Protein AF-A0A3N4K793-F1 (afdb_monomer_lite)

Sequence (159 aa):
MKNPNINPVAIYSNAELQQKEILSENKGKSGVYCWTNLENGNSYVGSSVNLKNRFNHYGPLLSHLFPKEINGKEGIINQSLLKNGYSNFKLENLEYCDPDKAIAREQYYLDFLKPDYNVLHTAGSRLGSVVLAETRKQISSAMTGRKLTEATKAKMVSS

Secondary structure (DSSP, 8-state):
--------SEEES-TTTSHHHHHHHTTT--EEEEEEETTT--EEEEEES-HHHHHHTTSSSS-SS------S-S-HHHHHHHHH-GGGEEEEEEEE--GGGHHHHHHHHHHHH--TT-S-SSTT-SS-----HHHHHHHHHHHTTPPPPHHHHHHHHT-

Foldseek 3Di:
DDDDDQDFPDKALFCVVCLVVQQVVQAQFWAKKKKAQQVPRFIDIATANRRNVVSVVLQPSPDPPDRDDPPVPDQQVSVCCVVVDRRRIMMTGRDTDHRVCGQVVSLVCCVRVVGDSPPDSHGPPPDDPPCPPVNVVVVVVVPPPDDDDPVVVVVVVVD

Radius of gyration: 19.5 Å; chains: 1; bounding box: 60×31×44 Å

pLDDT: mean 80.8, std 17.52, range [35.09, 97.75]

Structure (mmCIF, N/CA/C/O backbone):
data_AF-A0A3N4K793-F1
#
_entry.id   AF-A0A3N4K793-F1
#
loop_
_atom_site.group_PDB
_atom_site.id
_atom_site.type_symbol
_atom_site.label_atom_id
_atom_site.label_alt_id
_atom_site.label_comp_id
_atom_site.label_asym_id
_atom_site.label_entity_id
_atom_site.label_seq_id
_atom_site.pdbx_PDB_ins_code
_atom_site.Cartn_x
_atom_site.Cartn_y
_atom_site.Cartn_z
_atom_site.occupancy
_atom_site.B_iso_or_equiv
_atom_site.auth_seq_id
_atom_site.auth_comp_id
_atom_site.auth_asym_id
_atom_site.auth_atom_id
_atom_site.pdbx_PDB_model_num
ATOM 1 N N . MET A 1 1 ? -16.323 12.700 -11.760 1.00 35.44 1 MET A N 1
ATOM 2 C CA . MET A 1 1 ? -16.514 11.609 -10.780 1.00 35.44 1 MET A CA 1
ATOM 3 C C . MET A 1 1 ? -16.239 10.294 -11.492 1.00 35.44 1 MET A C 1
ATOM 5 O O . MET A 1 1 ? -17.027 9.911 -12.344 1.00 35.44 1 MET A O 1
ATOM 9 N N . LYS A 1 2 ? -15.090 9.658 -11.253 1.00 35.09 2 LYS A N 1
ATOM 10 C CA . LYS A 1 2 ? -14.816 8.305 -11.754 1.00 35.09 2 LYS A CA 1
ATOM 11 C C . LYS A 1 2 ? -14.805 7.385 -10.546 1.00 35.09 2 LYS A C 1
ATOM 13 O O . LYS A 1 2 ? -13.853 7.423 -9.785 1.00 35.09 2 LYS A O 1
ATOM 18 N N . ASN A 1 3 ? -15.862 6.611 -10.357 1.00 49.53 3 ASN A N 1
ATOM 19 C CA . ASN A 1 3 ? -15.748 5.392 -9.569 1.00 49.53 3 ASN A CA 1
ATOM 20 C C . ASN A 1 3 ? -16.659 4.328 -10.193 1.00 49.53 3 ASN A C 1
ATOM 22 O O . ASN A 1 3 ? -17.792 4.142 -9.754 1.00 49.53 3 ASN A O 1
ATOM 26 N N . PRO A 1 4 ? -16.234 3.696 -11.301 1.00 55.03 4 PRO A N 1
ATOM 27 C CA . PRO A 1 4 ? -16.877 2.469 -11.741 1.00 55.03 4 PRO A CA 1
ATOM 28 C C . PRO A 1 4 ? -16.668 1.414 -10.645 1.00 55.03 4 PRO A C 1
ATOM 30 O O . PRO A 1 4 ? -15.544 1.263 -10.178 1.00 55.03 4 PRO A O 1
ATOM 33 N N . ASN A 1 5 ? -17.759 0.767 -10.212 1.00 66.56 5 ASN A N 1
ATOM 34 C CA . ASN A 1 5 ? -17.863 -0.176 -9.084 1.00 66.56 5 ASN A CA 1
ATOM 35 C C . ASN A 1 5 ? -16.636 -1.094 -8.924 1.00 66.56 5 ASN A C 1
ATOM 37 O O . ASN A 1 5 ? -16.609 -2.214 -9.432 1.00 66.56 5 ASN A O 1
ATOM 41 N N . ILE A 1 6 ? -15.635 -0.641 -8.176 1.00 80.25 6 ILE A N 1
ATOM 42 C CA . ILE A 1 6 ? -14.677 -1.529 -7.537 1.00 80.25 6 ILE A CA 1
ATOM 43 C C . ILE A 1 6 ? -15.192 -1.719 -6.126 1.00 80.25 6 ILE A C 1
ATOM 45 O O . ILE A 1 6 ? -15.356 -0.744 -5.397 1.00 80.25 6 ILE A O 1
ATOM 49 N N . ASN A 1 7 ? -15.440 -2.972 -5.765 1.00 89.06 7 ASN A N 1
ATOM 50 C CA . ASN A 1 7 ? -15.764 -3.366 -4.404 1.00 89.06 7 ASN A CA 1
ATOM 51 C C . ASN A 1 7 ? -14.496 -3.960 -3.789 1.00 89.06 7 ASN A C 1
ATOM 53 O O . ASN A 1 7 ? -14.159 -5.099 -4.122 1.00 89.06 7 ASN A O 1
ATOM 57 N N . PRO A 1 8 ? -13.764 -3.209 -2.946 1.00 94.56 8 PRO A N 1
ATOM 58 C CA . PRO A 1 8 ? -12.609 -3.748 -2.249 1.00 94.56 8 PRO A CA 1
ATOM 59 C C . PRO A 1 8 ? -13.008 -4.951 -1.392 1.00 94.56 8 PRO A C 1
ATOM 61 O O . PRO A 1 8 ? -14.069 -4.961 -0.768 1.00 94.56 8 PRO A O 1
ATOM 64 N N . VAL A 1 9 ? -12.129 -5.947 -1.318 1.00 96.81 9 VAL A N 1
ATOM 65 C CA . VAL A 1 9 ? -12.302 -7.122 -0.450 1.00 96.81 9 VAL A CA 1
ATOM 66 C C . VAL A 1 9 ? -12.043 -6.804 1.025 1.00 96.81 9 VAL A C 1
ATOM 68 O O . VAL A 1 9 ? -12.455 -7.568 1.894 1.00 96.81 9 VAL A O 1
ATOM 71 N N . ALA A 1 10 ? -11.349 -5.702 1.315 1.00 96.62 10 ALA A N 1
ATOM 72 C CA . ALA A 1 10 ? -11.210 -5.141 2.657 1.00 96.62 10 ALA A CA 1
ATOM 73 C C . ALA A 1 10 ? -10.982 -3.626 2.577 1.00 96.62 10 ALA A C 1
ATOM 75 O O . ALA A 1 10 ? -10.341 -3.145 1.638 1.00 96.62 10 ALA A O 1
ATOM 76 N N . ILE A 1 11 ? -11.483 -2.889 3.569 1.00 96.88 11 ILE A N 1
ATOM 77 C CA . ILE A 1 11 ? -11.353 -1.431 3.666 1.00 96.88 11 ILE A CA 1
ATOM 78 C C . ILE A 1 11 ? -10.906 -1.075 5.082 1.00 96.88 11 ILE A C 1
ATOM 80 O O . ILE A 1 11 ? -11.588 -1.393 6.052 1.00 96.88 11 ILE A O 1
ATOM 84 N N . TYR A 1 12 ? -9.797 -0.353 5.175 1.00 95.56 12 TYR A N 1
ATOM 85 C CA . TYR A 1 12 ? -9.273 0.230 6.403 1.00 95.56 12 TYR A CA 1
ATOM 86 C C . TYR A 1 12 ? -9.356 1.750 6.258 1.00 95.56 12 TYR A C 1
ATOM 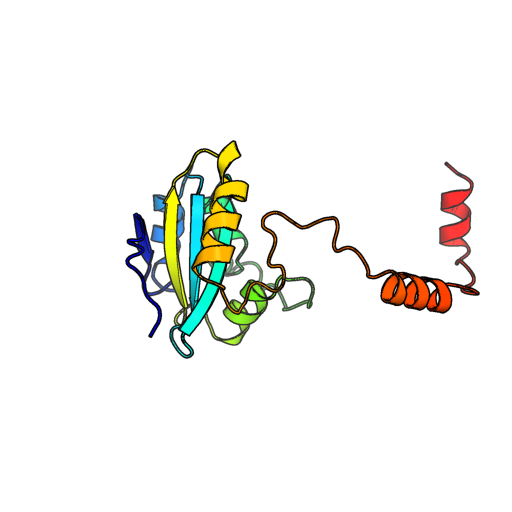88 O O . TYR A 1 12 ? -8.544 2.364 5.563 1.00 95.56 12 TYR A O 1
ATOM 96 N N . SER A 1 13 ? -10.394 2.350 6.841 1.00 94.75 13 SER A N 1
ATOM 97 C CA . SER A 1 13 ? -10.729 3.769 6.677 1.00 94.75 13 SER A CA 1
ATOM 98 C C . SER A 1 13 ? -9.731 4.709 7.349 1.00 94.75 13 SER A C 1
ATOM 100 O O . SER A 1 13 ? -9.609 5.853 6.921 1.00 94.75 13 SER A O 1
ATOM 102 N N . ASN A 1 14 ? -9.007 4.231 8.363 1.00 91.44 14 ASN A N 1
ATOM 103 C CA . ASN A 1 14 ? -7.936 4.973 9.013 1.00 91.44 14 ASN A CA 1
ATOM 104 C C . ASN A 1 14 ? -6.732 4.055 9.246 1.00 91.44 14 ASN A C 1
ATOM 106 O O . ASN A 1 14 ? -6.712 3.232 10.167 1.00 91.44 14 ASN A O 1
ATOM 110 N N . ALA A 1 15 ? -5.705 4.213 8.413 1.00 87.69 15 ALA A N 1
ATOM 111 C CA . ALA A 1 15 ? -4.541 3.341 8.454 1.00 87.69 15 ALA A CA 1
ATOM 112 C C . ALA A 1 15 ? -3.670 3.507 9.706 1.00 87.69 15 ALA A C 1
ATOM 114 O O . ALA A 1 15 ? -2.921 2.590 10.036 1.00 87.69 15 ALA A O 1
ATOM 115 N N . GLU A 1 16 ? -3.765 4.637 10.414 1.00 87.56 16 GLU A N 1
ATOM 116 C CA . GLU A 1 16 ? -3.052 4.855 11.675 1.00 87.56 16 GLU A CA 1
ATOM 117 C C . GLU A 1 16 ? -3.694 4.092 12.839 1.00 87.56 16 GLU A C 1
ATOM 119 O O . GLU A 1 16 ? -2.985 3.489 13.643 1.00 87.56 16 GLU A O 1
ATOM 124 N N . LEU A 1 17 ? -5.024 4.077 12.927 1.00 90.06 17 LEU A N 1
ATOM 125 C CA . LEU A 1 17 ? -5.739 3.397 14.013 1.00 90.06 17 LEU A CA 1
ATOM 126 C C . LEU A 1 17 ? -5.848 1.886 13.776 1.00 90.06 17 LEU A C 1
ATOM 128 O O . LEU A 1 17 ? -5.788 1.098 14.720 1.00 90.06 17 LEU A O 1
ATOM 132 N N . GLN A 1 18 ? -5.963 1.470 12.514 1.00 92.06 18 GLN A N 1
ATOM 133 C CA . GLN A 1 18 ? -6.210 0.075 12.134 1.00 92.06 18 GLN A CA 1
ATOM 134 C C . GLN A 1 18 ? -4.928 -0.714 11.841 1.00 92.06 18 GLN A C 1
ATOM 136 O O . GLN A 1 18 ? -4.974 -1.790 11.252 1.00 92.06 18 GLN A O 1
ATOM 141 N N . GLN A 1 19 ? -3.762 -0.229 12.276 1.00 87.69 19 GLN A N 1
ATOM 142 C CA . GLN A 1 19 ? -2.472 -0.848 11.954 1.00 87.69 19 GLN A CA 1
ATOM 143 C C . GLN A 1 19 ? -2.405 -2.342 12.293 1.00 87.69 19 GLN A C 1
ATOM 145 O O . GLN A 1 19 ? -1.970 -3.166 11.488 1.00 87.69 19 GLN A O 1
ATOM 150 N N . LYS A 1 20 ? -2.865 -2.708 13.493 1.00 89.75 20 LYS A N 1
ATOM 151 C CA . LYS A 1 20 ? -2.845 -4.101 13.958 1.00 89.75 20 LYS A CA 1
ATOM 152 C C . LYS A 1 20 ? -3.779 -4.990 13.137 1.00 89.75 20 LYS A C 1
ATOM 154 O O . LYS A 1 20 ? -3.393 -6.111 12.821 1.00 89.75 20 LYS A O 1
ATOM 159 N N . GLU A 1 21 ? -4.956 -4.476 12.791 1.00 93.62 21 GLU A N 1
ATOM 160 C CA . GLU A 1 21 ? -5.979 -5.149 11.983 1.00 93.62 21 GLU A CA 1
ATOM 161 C C . GLU A 1 21 ? -5.477 -5.379 10.552 1.00 93.62 21 GLU A C 1
ATOM 163 O O . GLU A 1 21 ? -5.455 -6.512 10.075 1.00 93.62 21 GLU A O 1
ATOM 168 N N . ILE A 1 22 ? -4.917 -4.338 9.924 1.00 94.19 22 ILE A N 1
ATOM 169 C CA . ILE A 1 22 ? -4.267 -4.421 8.610 1.00 94.19 22 ILE A CA 1
ATOM 170 C C . ILE A 1 22 ? -3.250 -5.566 8.595 1.00 94.19 22 ILE A C 1
ATOM 172 O O . ILE A 1 22 ? -3.218 -6.366 7.663 1.00 94.19 22 ILE A O 1
ATOM 176 N N . LEU A 1 23 ? -2.411 -5.690 9.624 1.00 92.12 23 LEU A N 1
ATOM 177 C CA . LEU A 1 23 ? -1.363 -6.712 9.653 1.00 92.12 23 LEU A CA 1
ATOM 178 C C . LEU A 1 23 ? -1.865 -8.113 10.009 1.00 92.12 23 LEU A C 1
ATOM 180 O O . LEU A 1 23 ? -1.316 -9.094 9.491 1.00 92.12 23 LEU A O 1
ATOM 184 N N . SER A 1 24 ? -2.840 -8.237 10.910 1.00 94.00 24 SER A N 1
ATOM 185 C CA . SER A 1 24 ? -3.391 -9.535 11.308 1.00 94.00 24 SER A CA 1
ATOM 186 C C . SER A 1 24 ? -4.208 -10.147 10.176 1.00 94.00 24 SER A C 1
ATOM 188 O O . SER A 1 24 ? -3.986 -11.307 9.826 1.00 94.00 24 SER A O 1
ATOM 190 N N . GLU A 1 25 ? -5.074 -9.361 9.544 1.00 96.06 25 GLU A N 1
ATOM 191 C CA . GLU A 1 25 ? -5.983 -9.831 8.502 1.00 96.06 25 GLU A CA 1
ATOM 192 C C . GLU A 1 25 ? -5.282 -10.129 7.181 1.00 96.06 25 GLU A C 1
ATOM 194 O O . GLU A 1 25 ? -5.755 -10.965 6.414 1.00 96.06 25 GLU A O 1
ATOM 199 N N . ASN A 1 26 ? -4.142 -9.490 6.911 1.00 96.31 26 ASN A N 1
ATOM 200 C CA . ASN A 1 26 ? -3.362 -9.701 5.688 1.00 96.31 26 ASN A CA 1
ATOM 201 C C . ASN A 1 26 ? -2.231 -10.723 5.845 1.00 96.31 26 ASN A C 1
ATOM 203 O O . ASN A 1 26 ? -1.403 -10.899 4.942 1.00 96.31 26 ASN A O 1
ATOM 207 N N . LYS A 1 27 ? -2.169 -11.420 6.987 1.00 95.44 27 LYS A N 1
ATOM 208 C CA . LYS A 1 27 ? -1.176 -12.469 7.228 1.00 95.44 27 LYS A CA 1
ATOM 209 C C . LYS A 1 27 ? -1.378 -13.625 6.243 1.00 95.44 27 LYS A C 1
ATOM 211 O O . LYS A 1 27 ? -2.423 -14.261 6.232 1.00 95.44 27 LYS A O 1
ATOM 216 N N . GLY A 1 28 ? -0.343 -13.913 5.452 1.00 95.06 28 GLY A N 1
ATOM 217 C CA . GLY A 1 28 ? -0.349 -15.018 4.485 1.00 95.06 28 GLY A CA 1
ATOM 218 C C . GLY A 1 28 ? -1.151 -14.752 3.208 1.00 95.06 28 GLY A C 1
ATOM 219 O O . GLY A 1 28 ? -1.325 -15.673 2.421 1.00 95.06 28 GLY A O 1
ATOM 220 N N . LYS A 1 29 ? -1.625 -13.518 2.993 1.00 97.50 29 LYS A N 1
ATOM 221 C CA . LYS A 1 29 ? -2.384 -13.143 1.797 1.00 97.50 29 LYS A CA 1
ATOM 222 C C . LYS A 1 29 ? -1.496 -12.456 0.761 1.00 97.50 29 LYS A C 1
ATOM 224 O O . LYS A 1 29 ? -0.635 -11.645 1.113 1.00 97.50 29 LYS A O 1
ATOM 229 N N . SER A 1 30 ? -1.756 -12.746 -0.505 1.00 97.69 30 SER A N 1
ATOM 230 C CA . SER A 1 30 ? -1.250 -12.035 -1.681 1.00 97.69 30 SER A CA 1
ATOM 231 C C . SER A 1 30 ? -2.391 -11.293 -2.370 1.00 97.69 30 SER A C 1
ATOM 233 O O . SER A 1 30 ? -3.553 -11.687 -2.256 1.00 97.69 30 SER A O 1
ATOM 235 N N . GLY A 1 31 ? -2.086 -10.198 -3.060 1.00 97.44 31 GLY A N 1
ATOM 236 C CA . GLY A 1 31 ? -3.125 -9.391 -3.689 1.00 97.44 31 GLY A CA 1
ATOM 237 C C . GLY A 1 31 ? -2.678 -8.015 -4.152 1.00 97.44 31 GLY A C 1
ATOM 238 O O . GLY A 1 31 ? -1.492 -7.670 -4.102 1.00 97.44 31 GLY A O 1
ATOM 239 N N . VAL A 1 32 ? -3.668 -7.231 -4.572 1.00 97.75 32 VAL A N 1
ATOM 240 C CA . VAL A 1 32 ? -3.544 -5.834 -4.997 1.00 97.75 32 VAL A CA 1
ATOM 241 C C . VAL A 1 32 ? -4.251 -4.942 -3.987 1.00 97.75 32 VAL A C 1
ATOM 243 O O . VAL A 1 32 ? -5.345 -5.257 -3.517 1.00 97.75 32 VAL A O 1
ATOM 246 N N . TYR A 1 33 ? -3.633 -3.815 -3.664 1.00 97.25 33 TYR A N 1
ATOM 247 C CA . TYR A 1 33 ? -4.147 -2.843 -2.712 1.00 97.25 33 TYR A CA 1
ATOM 248 C C . TYR A 1 33 ? -4.036 -1.420 -3.263 1.00 97.25 33 TYR A C 1
ATOM 250 O O . TYR A 1 33 ? -3.232 -1.138 -4.155 1.00 97.25 33 TYR A O 1
ATOM 258 N N . CYS A 1 34 ? -4.834 -0.524 -2.695 1.00 96.31 34 CYS A N 1
ATOM 259 C CA . CYS A 1 34 ? -4.873 0.891 -3.004 1.00 96.31 34 CYS A CA 1
ATOM 260 C C . CYS A 1 34 ? -4.725 1.713 -1.725 1.00 96.31 34 CYS A C 1
ATOM 262 O O . CYS A 1 34 ? -5.470 1.523 -0.767 1.00 96.31 34 CYS A O 1
ATOM 264 N N . TRP A 1 35 ? -3.780 2.643 -1.719 1.00 96.12 35 TRP A N 1
ATOM 265 C CA . TRP A 1 35 ? -3.754 3.740 -0.760 1.00 96.12 35 TRP A CA 1
ATOM 266 C C . TRP A 1 35 ? -4.494 4.923 -1.360 1.00 96.12 35 TRP A C 1
ATOM 268 O O . TRP A 1 35 ? -4.210 5.290 -2.496 1.00 96.12 35 TRP A O 1
ATOM 278 N N . THR A 1 36 ? -5.378 5.550 -0.594 1.00 96.12 36 THR A N 1
ATOM 279 C CA . THR A 1 36 ? -6.076 6.764 -1.025 1.00 96.12 36 THR A CA 1
ATOM 280 C C . THR A 1 36 ? -5.912 7.835 0.038 1.00 96.12 36 THR A C 1
ATOM 282 O O . THR A 1 36 ? -6.254 7.612 1.200 1.00 96.12 36 THR A O 1
ATOM 285 N N . ASN A 1 37 ? -5.391 8.991 -0.363 1.00 95.12 37 ASN A N 1
ATOM 286 C CA . ASN A 1 37 ? -5.322 10.173 0.480 1.00 95.12 37 ASN A CA 1
ATOM 287 C C . ASN A 1 37 ? -6.724 10.788 0.585 1.00 95.12 37 ASN A C 1
ATOM 289 O O . ASN A 1 37 ? -7.344 11.123 -0.423 1.00 95.12 37 ASN A O 1
ATOM 293 N N . LEU A 1 38 ? -7.229 10.913 1.806 1.00 94.19 38 LEU A N 1
ATOM 294 C CA . LEU A 1 38 ? -8.579 11.386 2.097 1.00 94.19 38 LEU A CA 1
ATOM 295 C C . LEU A 1 38 ? -8.731 12.901 1.912 1.00 94.19 38 LEU A C 1
ATOM 297 O O . LEU A 1 38 ? -9.846 13.368 1.700 1.00 94.19 38 LEU A O 1
ATOM 301 N N . GLU A 1 39 ? -7.635 13.662 1.953 1.00 94.31 39 GLU A N 1
ATOM 302 C CA . GLU A 1 39 ? -7.666 15.122 1.815 1.00 94.31 39 GLU A CA 1
ATOM 303 C C . GLU A 1 39 ? -7.822 15.567 0.357 1.00 94.31 39 GLU A C 1
ATOM 305 O O . GLU A 1 39 ? -8.524 16.536 0.076 1.00 94.31 39 GLU A O 1
ATOM 310 N N . ASN A 1 40 ? -7.166 14.876 -0.581 1.00 93.38 40 ASN A N 1
ATOM 311 C CA . ASN A 1 40 ? -7.146 15.267 -1.997 1.00 93.38 40 ASN A CA 1
ATOM 312 C C . ASN A 1 40 ? -7.705 14.204 -2.958 1.00 93.38 40 ASN A C 1
ATOM 314 O O . ASN A 1 40 ? -7.905 14.499 -4.132 1.00 93.38 40 ASN A O 1
ATOM 318 N N . GLY A 1 41 ? -7.980 12.989 -2.478 1.00 93.50 41 GLY A N 1
ATOM 319 C CA . GLY A 1 41 ? -8.475 11.877 -3.290 1.00 93.50 41 GLY A CA 1
ATOM 320 C C . GLY A 1 41 ? -7.406 11.168 -4.124 1.00 93.50 41 GLY A C 1
ATOM 321 O O . GLY A 1 41 ? -7.736 10.210 -4.823 1.00 93.50 41 GLY A O 1
ATOM 322 N N . ASN A 1 42 ? -6.141 11.592 -4.046 1.00 95.00 42 ASN A N 1
ATOM 323 C CA . ASN A 1 42 ? -5.059 10.987 -4.811 1.00 95.00 42 ASN A CA 1
ATOM 324 C C . ASN A 1 42 ? -4.804 9.557 -4.344 1.00 95.00 42 ASN A C 1
ATOM 326 O O . ASN A 1 42 ? -4.830 9.260 -3.144 1.00 95.00 42 ASN A O 1
ATOM 330 N N . SER A 1 43 ? -4.490 8.680 -5.291 1.00 95.62 43 SER A N 1
ATOM 331 C CA . SER A 1 43 ? -4.371 7.247 -5.019 1.00 95.62 43 SER A CA 1
ATOM 332 C C . SER A 1 43 ? -3.035 6.644 -5.449 1.00 95.62 43 SER A C 1
ATOM 334 O O . SER A 1 43 ? -2.305 7.199 -6.269 1.00 95.62 43 SER A O 1
ATOM 336 N N . TYR A 1 44 ? -2.690 5.504 -4.850 1.00 95.38 44 TYR A N 1
ATOM 337 C CA . TYR A 1 44 ? -1.555 4.653 -5.207 1.00 95.38 44 TYR A CA 1
ATOM 338 C C . TYR A 1 44 ? -2.006 3.198 -5.234 1.00 95.38 44 TYR A C 1
ATOM 340 O O . TYR A 1 44 ? -2.514 2.705 -4.231 1.00 95.38 44 TYR A O 1
ATOM 348 N N . VAL A 1 45 ? -1.721 2.481 -6.315 1.00 96.00 45 VAL A N 1
ATOM 349 C CA . VAL A 1 45 ? -1.957 1.040 -6.436 1.00 96.00 45 VAL A CA 1
ATOM 350 C C . VAL A 1 45 ? -0.633 0.291 -6.357 1.00 96.00 45 VAL A C 1
ATOM 352 O O . VAL A 1 45 ? 0.370 0.691 -6.951 1.00 96.00 45 VAL A O 1
ATOM 355 N N . GLY A 1 46 ? -0.624 -0.826 -5.639 1.00 94.81 46 GLY A N 1
ATOM 356 C CA . GLY A 1 46 ? 0.488 -1.767 -5.656 1.00 94.81 46 GLY A CA 1
ATOM 357 C C . GLY A 1 46 ? 0.019 -3.188 -5.395 1.00 94.81 46 GLY A C 1
ATOM 358 O O . GLY A 1 46 ? -1.096 -3.412 -4.931 1.00 94.81 46 GLY A O 1
ATOM 359 N N . SER A 1 47 ? 0.887 -4.158 -5.662 1.00 95.75 47 SER A N 1
ATOM 360 C CA . SER A 1 47 ? 0.639 -5.558 -5.324 1.00 95.75 47 SER A CA 1
ATOM 361 C C . SER A 1 47 ? 1.710 -6.151 -4.420 1.00 95.75 47 SER A C 1
ATOM 363 O O . SER A 1 47 ? 2.787 -5.583 -4.193 1.00 95.75 47 SER A O 1
ATOM 365 N N . SER A 1 48 ? 1.403 -7.314 -3.849 1.00 94.69 48 SER A N 1
ATOM 366 C CA . SER A 1 48 ? 2.391 -8.129 -3.160 1.00 94.69 48 SER A CA 1
ATOM 367 C C . SER A 1 48 ? 2.005 -9.599 -3.121 1.00 94.69 48 SER A C 1
ATOM 369 O O . SER A 1 48 ? 0.841 -9.948 -2.953 1.00 94.69 48 SER A O 1
ATOM 371 N N . VAL A 1 49 ? 3.026 -10.455 -3.147 1.00 95.62 49 VAL A N 1
ATOM 372 C CA . VAL A 1 49 ? 2.919 -11.875 -2.787 1.00 95.62 49 VAL A CA 1
ATOM 373 C C . VAL A 1 49 ? 2.741 -12.090 -1.276 1.00 95.62 49 VAL A C 1
ATOM 375 O O . VAL A 1 49 ? 2.397 -13.182 -0.842 1.00 95.62 49 VAL A O 1
ATOM 378 N N . ASN A 1 50 ? 3.005 -11.065 -0.457 1.00 94.12 50 ASN A N 1
ATOM 379 C CA . ASN A 1 50 ? 2.791 -11.093 0.987 1.00 94.12 50 ASN A CA 1
ATOM 380 C C . ASN A 1 50 ? 2.410 -9.692 1.483 1.00 94.12 50 ASN A C 1
ATOM 382 O O . ASN A 1 50 ? 3.270 -8.854 1.779 1.00 94.12 50 ASN A O 1
ATOM 386 N N . LEU A 1 51 ? 1.103 -9.449 1.572 1.00 94.75 51 LEU A N 1
ATOM 387 C CA . LEU A 1 51 ? 0.522 -8.156 1.921 1.00 94.75 51 LEU A CA 1
ATOM 388 C C . LEU A 1 51 ? 0.951 -7.688 3.313 1.00 94.75 51 LEU A C 1
ATOM 390 O O . LEU A 1 51 ? 1.390 -6.551 3.450 1.00 94.75 51 LEU A O 1
ATOM 394 N N . LYS A 1 52 ? 0.957 -8.564 4.327 1.00 92.94 52 LYS A N 1
ATOM 395 C CA . LYS A 1 52 ? 1.462 -8.212 5.668 1.00 92.94 52 LYS A CA 1
ATOM 396 C C . LYS A 1 52 ? 2.895 -7.669 5.622 1.00 92.94 52 LYS A C 1
ATOM 398 O O . LYS A 1 52 ? 3.179 -6.617 6.193 1.00 92.94 52 LYS A O 1
ATOM 403 N N . ASN A 1 53 ? 3.805 -8.369 4.942 1.00 88.44 53 ASN A N 1
ATOM 404 C CA . ASN A 1 53 ? 5.196 -7.927 4.827 1.00 88.44 53 ASN A CA 1
ATOM 405 C C . ASN A 1 53 ? 5.298 -6.609 4.058 1.00 88.44 53 ASN A C 1
ATOM 407 O O . ASN A 1 53 ? 6.107 -5.752 4.415 1.00 88.44 53 ASN A O 1
ATOM 411 N N . ARG A 1 54 ? 4.480 -6.426 3.019 1.00 90.62 54 ARG A N 1
ATOM 412 C CA . ARG A 1 54 ? 4.423 -5.176 2.261 1.00 90.62 54 ARG A CA 1
ATOM 413 C C . ARG A 1 54 ? 3.923 -4.013 3.112 1.00 90.62 54 ARG A C 1
ATOM 415 O O . ARG A 1 54 ? 4.541 -2.956 3.081 1.00 90.62 54 ARG A O 1
ATOM 422 N N . PHE A 1 55 ? 2.871 -4.207 3.898 1.00 90.81 55 PHE A N 1
ATOM 423 C CA . PHE A 1 55 ? 2.314 -3.177 4.774 1.00 90.81 55 PHE A CA 1
ATOM 424 C C . PHE A 1 55 ? 3.288 -2.781 5.884 1.00 90.81 55 PHE A C 1
ATOM 426 O O . PHE A 1 55 ? 3.502 -1.593 6.108 1.00 90.81 55 PHE A O 1
ATOM 433 N N . ASN A 1 56 ? 4.030 -3.741 6.443 1.00 84.62 56 ASN A N 1
ATOM 434 C CA . ASN A 1 56 ? 5.134 -3.456 7.365 1.00 84.62 56 ASN A CA 1
ATOM 435 C C . ASN A 1 56 ? 6.237 -2.550 6.777 1.00 84.62 56 ASN A C 1
ATOM 437 O O . ASN A 1 56 ? 6.942 -1.888 7.535 1.00 84.62 56 ASN A O 1
ATOM 441 N N . HIS A 1 57 ? 6.415 -2.492 5.449 1.00 80.12 57 HIS A N 1
ATOM 442 C CA . HIS A 1 57 ? 7.442 -1.636 4.840 1.00 80.12 57 HIS A CA 1
ATOM 443 C C . HIS A 1 57 ? 7.096 -0.148 4.852 1.00 80.12 57 HIS A C 1
ATOM 445 O O . HIS A 1 57 ? 8.016 0.661 4.732 1.00 80.12 57 HIS A O 1
ATOM 451 N N . TYR A 1 58 ? 5.824 0.220 5.011 1.00 81.25 58 TYR A N 1
ATOM 452 C CA . TYR A 1 58 ? 5.377 1.608 4.906 1.00 81.25 58 TYR A CA 1
ATOM 453 C C . TYR A 1 58 ? 5.724 2.485 6.114 1.00 81.25 58 TYR A C 1
ATOM 455 O O . TYR A 1 58 ? 5.173 3.568 6.223 1.00 81.25 58 TYR A O 1
ATOM 463 N N . GLY A 1 59 ? 6.672 2.082 6.970 1.00 61.69 59 GLY A N 1
ATOM 464 C CA . GLY A 1 59 ? 7.342 2.961 7.936 1.00 61.69 59 GLY A CA 1
ATOM 465 C C . GLY A 1 59 ? 6.841 2.800 9.376 1.00 61.69 59 GLY A C 1
ATOM 466 O O . GLY A 1 59 ? 7.597 2.255 10.168 1.00 61.69 59 GLY A O 1
ATOM 467 N N . PRO A 1 60 ? 5.608 3.192 9.745 1.00 58.94 60 PRO A N 1
ATOM 468 C CA . PRO A 1 60 ? 5.144 3.187 11.128 1.00 58.94 60 PRO A CA 1
ATOM 469 C C . PRO A 1 60 ? 4.041 2.182 11.456 1.00 58.94 60 PRO A C 1
ATOM 471 O O . PRO A 1 60 ? 3.678 2.130 12.618 1.00 58.94 60 PRO A O 1
ATOM 474 N N . LEU A 1 61 ? 3.592 1.317 10.532 1.00 53.34 61 LEU A N 1
ATOM 475 C CA . LEU A 1 61 ? 2.621 0.250 10.857 1.00 53.34 61 LEU A CA 1
ATOM 476 C C . LEU A 1 61 ? 3.073 -0.663 12.028 1.00 53.34 61 LEU A C 1
ATOM 478 O O . LEU A 1 61 ? 2.234 -1.354 12.598 1.00 53.34 61 LEU A O 1
ATOM 482 N N . LEU A 1 62 ? 4.370 -0.641 12.404 1.00 45.75 62 LEU A N 1
ATOM 483 C CA . LEU A 1 62 ? 4.912 -1.203 13.658 1.00 45.75 62 LEU A CA 1
ATOM 484 C C . LEU A 1 62 ? 6.174 -0.511 14.248 1.00 45.75 62 LEU A C 1
ATOM 486 O O . LEU A 1 62 ? 6.690 -0.984 15.260 1.00 45.75 62 LEU A O 1
ATOM 490 N N . SER A 1 63 ? 6.736 0.557 13.670 1.00 46.06 63 SER A N 1
ATOM 491 C CA . SER A 1 63 ? 8.055 1.072 14.096 1.00 46.06 63 SER A CA 1
ATOM 492 C C . SER A 1 63 ? 7.975 2.418 14.817 1.00 46.06 63 SER A C 1
ATOM 494 O O . SER A 1 63 ? 8.340 3.454 14.271 1.00 46.06 63 SER A O 1
ATOM 496 N N . HIS A 1 64 ? 7.595 2.390 16.095 1.00 47.22 64 HIS A N 1
ATOM 497 C CA . HIS A 1 64 ? 8.019 3.430 17.047 1.00 47.22 64 HIS A CA 1
ATOM 498 C C . HIS A 1 64 ? 9.515 3.303 17.412 1.00 47.22 64 HIS A C 1
ATOM 500 O O . HIS A 1 64 ? 10.066 4.172 18.077 1.00 47.22 64 HIS A O 1
ATOM 506 N N . LEU A 1 65 ? 10.167 2.208 16.998 1.00 40.25 65 LEU A N 1
ATOM 507 C CA . LEU A 1 65 ? 11.526 1.835 17.404 1.00 40.25 65 LEU A CA 1
ATOM 508 C C . LEU A 1 65 ? 12.619 2.344 16.454 1.00 40.25 65 LEU A C 1
ATOM 510 O O . LEU A 1 65 ? 13.768 2.473 16.862 1.00 40.25 65 LEU A O 1
ATOM 514 N N . PHE A 1 66 ? 12.270 2.651 15.205 1.00 46.91 66 PHE A N 1
ATOM 515 C CA . PHE A 1 66 ? 13.198 3.176 14.206 1.00 46.91 66 PHE A CA 1
ATOM 516 C C . PHE A 1 66 ? 12.502 4.290 13.420 1.00 46.91 66 PHE A C 1
ATOM 518 O O . PHE A 1 66 ? 11.818 3.989 12.434 1.00 46.91 66 PHE A O 1
ATOM 525 N N . PRO A 1 67 ? 12.620 5.563 13.842 1.00 48.50 67 PRO A N 1
ATOM 526 C CA . PRO A 1 67 ? 12.234 6.677 12.993 1.00 48.50 67 PRO A CA 1
ATOM 527 C C . PRO A 1 67 ? 13.079 6.593 11.718 1.00 48.50 67 PRO A C 1
ATOM 529 O O . PRO A 1 67 ? 14.289 6.806 11.735 1.00 48.50 67 PRO A O 1
ATOM 532 N N . LYS A 1 68 ? 12.456 6.194 10.607 1.00 52.88 68 LYS A N 1
ATOM 533 C CA . LYS A 1 68 ? 13.085 6.320 9.296 1.00 52.88 68 LYS A CA 1
ATOM 534 C C . LYS A 1 68 ? 13.014 7.790 8.921 1.00 52.88 68 LYS A C 1
ATOM 536 O O . LYS A 1 68 ? 11.935 8.297 8.627 1.00 52.88 68 LYS A O 1
ATOM 541 N N . GLU A 1 69 ? 14.158 8.459 8.959 1.00 52.88 69 GLU A N 1
ATOM 542 C CA . GLU A 1 69 ? 14.317 9.745 8.292 1.00 52.88 69 GLU A CA 1
ATOM 543 C C . GLU A 1 69 ? 13.922 9.594 6.816 1.00 52.88 69 GLU A C 1
ATOM 545 O O . GLU A 1 69 ? 14.197 8.563 6.191 1.00 52.88 69 GLU A O 1
ATOM 550 N N . ILE A 1 70 ? 13.240 10.605 6.272 1.00 54.44 70 ILE A N 1
ATOM 551 C CA . ILE A 1 70 ? 12.956 10.684 4.839 1.00 54.44 70 ILE A CA 1
ATOM 552 C C . ILE A 1 70 ? 14.303 10.886 4.147 1.00 54.44 70 ILE A C 1
ATOM 554 O O . ILE A 1 70 ? 14.783 12.008 4.013 1.00 54.44 70 ILE A O 1
ATOM 558 N N . ASN A 1 71 ? 14.921 9.797 3.703 1.00 50.84 71 ASN A N 1
ATOM 559 C CA . ASN A 1 71 ? 16.250 9.841 3.099 1.00 50.84 71 ASN A CA 1
ATOM 560 C C . ASN A 1 71 ? 16.182 10.003 1.574 1.00 50.84 71 ASN A C 1
ATOM 562 O O . ASN A 1 71 ? 17.184 9.818 0.880 1.00 50.84 71 ASN A O 1
ATOM 566 N N . GLY A 1 72 ? 14.991 10.302 1.038 1.00 50.69 72 GLY A N 1
ATOM 567 C CA . GLY A 1 72 ? 14.730 10.514 -0.388 1.00 50.69 72 GLY A CA 1
ATOM 568 C C . GLY A 1 72 ? 14.870 9.247 -1.238 1.00 50.69 72 GLY A C 1
ATOM 569 O O . GLY A 1 72 ? 14.749 9.306 -2.460 1.00 50.69 72 GLY A O 1
ATOM 570 N N . LYS A 1 73 ? 15.126 8.097 -0.605 1.00 54.34 73 LYS A N 1
ATOM 571 C CA . LYS A 1 73 ? 15.268 6.784 -1.255 1.00 54.34 73 LYS A CA 1
ATOM 572 C C . LYS A 1 73 ? 13.955 6.009 -1.269 1.00 54.34 73 LYS A C 1
ATOM 574 O O . LYS A 1 73 ? 13.853 4.971 -1.921 1.00 54.34 73 LYS A O 1
ATOM 579 N N . GLU A 1 74 ? 12.957 6.477 -0.532 1.00 64.06 74 GLU A N 1
ATOM 580 C CA . GLU A 1 74 ? 11.657 5.840 -0.439 1.00 64.06 74 GLU A CA 1
ATOM 581 C C . GLU A 1 74 ? 10.792 6.183 -1.658 1.00 64.06 74 GLU A C 1
ATOM 583 O O . GLU A 1 74 ? 10.804 7.305 -2.165 1.00 64.06 74 GLU A O 1
ATOM 588 N N . GLY A 1 75 ? 9.993 5.220 -2.128 1.00 74.50 75 GLY A N 1
ATOM 589 C CA . GLY A 1 75 ? 9.032 5.475 -3.206 1.00 74.50 75 GLY A CA 1
ATOM 590 C C . GLY A 1 75 ? 8.006 6.546 -2.814 1.00 74.50 75 GLY A C 1
ATOM 591 O O . GLY A 1 75 ? 7.671 6.668 -1.637 1.00 74.50 75 GLY A O 1
ATOM 592 N N . ILE A 1 76 ? 7.474 7.273 -3.800 1.00 85.12 76 ILE A N 1
ATOM 593 C CA . ILE A 1 76 ? 6.602 8.456 -3.629 1.00 85.12 76 ILE A CA 1
ATOM 594 C C . ILE A 1 76 ? 5.454 8.253 -2.639 1.00 85.12 76 ILE A C 1
ATOM 596 O O . ILE A 1 76 ? 5.187 9.133 -1.826 1.00 85.12 76 ILE A O 1
ATOM 600 N N . ILE A 1 77 ? 4.826 7.078 -2.632 1.00 88.44 77 ILE A N 1
ATOM 601 C CA . ILE A 1 77 ? 3.764 6.773 -1.670 1.00 88.44 77 ILE A CA 1
ATOM 602 C C . ILE A 1 77 ? 4.253 6.794 -0.208 1.00 88.44 77 ILE A C 1
ATOM 604 O O . ILE A 1 77 ? 3.561 7.323 0.650 1.00 88.44 77 ILE A O 1
ATOM 608 N N . ASN A 1 78 ? 5.465 6.311 0.094 1.00 86.25 78 ASN A N 1
ATOM 609 C CA . ASN A 1 78 ? 6.022 6.401 1.452 1.00 86.25 78 ASN A CA 1
ATOM 610 C C . ASN A 1 78 ? 6.265 7.859 1.846 1.00 86.25 78 ASN A C 1
ATOM 612 O O . ASN A 1 78 ? 5.958 8.245 2.966 1.00 86.25 78 ASN A O 1
ATOM 616 N N . GLN A 1 79 ? 6.787 8.669 0.920 1.00 84.44 79 GLN A N 1
ATOM 617 C CA . GLN A 1 79 ? 7.007 10.093 1.171 1.00 84.44 79 GLN A CA 1
ATOM 618 C C . GLN A 1 79 ? 5.682 10.808 1.442 1.00 84.44 79 GLN A C 1
ATOM 620 O O . GLN A 1 79 ? 5.599 11.610 2.365 1.00 84.44 79 GLN A O 1
ATOM 625 N N . SER A 1 80 ? 4.629 10.487 0.683 1.00 88.06 80 SER A N 1
ATOM 626 C CA . SER A 1 80 ? 3.310 11.084 0.895 1.00 88.06 80 SER A CA 1
ATOM 627 C C . SER A 1 80 ? 2.666 10.649 2.211 1.00 88.06 80 SER A C 1
ATOM 629 O O . SER A 1 80 ? 2.057 11.487 2.869 1.00 88.06 80 SER A O 1
ATOM 631 N N . LEU A 1 81 ? 2.810 9.379 2.604 1.00 88.19 81 LEU A N 1
ATOM 632 C CA . LEU A 1 81 ? 2.320 8.867 3.889 1.00 88.19 81 LEU A CA 1
ATOM 633 C C . LEU A 1 81 ? 3.024 9.549 5.070 1.00 88.19 81 LEU A C 1
ATOM 635 O O . LEU A 1 81 ? 2.367 9.988 6.008 1.00 88.19 81 LEU A O 1
ATOM 639 N N . LEU A 1 82 ? 4.351 9.700 5.001 1.00 84.94 82 LEU A N 1
ATOM 640 C CA . LEU A 1 82 ? 5.131 10.385 6.036 1.00 84.94 82 LEU A CA 1
ATOM 641 C C . LEU A 1 82 ? 4.829 11.887 6.092 1.00 84.94 82 LEU A C 1
ATOM 643 O O . LEU A 1 82 ? 4.761 12.455 7.177 1.00 84.94 82 LEU A O 1
ATOM 647 N N . LYS A 1 83 ? 4.640 12.529 4.933 1.00 85.12 83 LYS A N 1
ATOM 648 C CA . LYS A 1 83 ? 4.376 13.969 4.841 1.00 85.12 83 LYS A CA 1
ATOM 649 C C . LYS A 1 83 ? 2.978 14.349 5.326 1.00 85.12 83 LYS A C 1
ATOM 651 O O . LYS A 1 83 ? 2.849 15.342 6.031 1.00 85.12 83 LYS A O 1
ATOM 656 N N . ASN A 1 84 ? 1.949 13.606 4.918 1.00 86.50 84 ASN A N 1
ATOM 657 C CA . ASN A 1 84 ? 0.557 13.978 5.196 1.00 86.50 84 ASN A CA 1
ATOM 658 C C . ASN A 1 84 ? -0.036 13.226 6.400 1.00 86.50 84 ASN A C 1
ATOM 660 O O . ASN A 1 84 ? -1.159 13.521 6.791 1.00 86.50 84 ASN A O 1
ATOM 664 N N . GLY A 1 85 ? 0.690 12.267 6.984 1.00 86.81 85 GLY A N 1
ATOM 665 C CA . GLY A 1 85 ? 0.221 11.455 8.107 1.00 86.81 85 GLY A CA 1
ATOM 666 C C . GLY A 1 85 ? -0.671 10.286 7.679 1.00 86.81 85 GLY A C 1
ATOM 667 O O . GLY A 1 85 ? -1.414 10.361 6.706 1.00 86.81 85 GLY A O 1
ATOM 668 N N . TYR A 1 86 ? -0.614 9.182 8.428 1.00 88.75 86 TYR A N 1
ATOM 669 C CA . TYR A 1 86 ? -1.317 7.930 8.101 1.00 88.75 86 TYR A CA 1
ATOM 670 C C . TYR A 1 86 ? -2.822 8.005 8.374 1.00 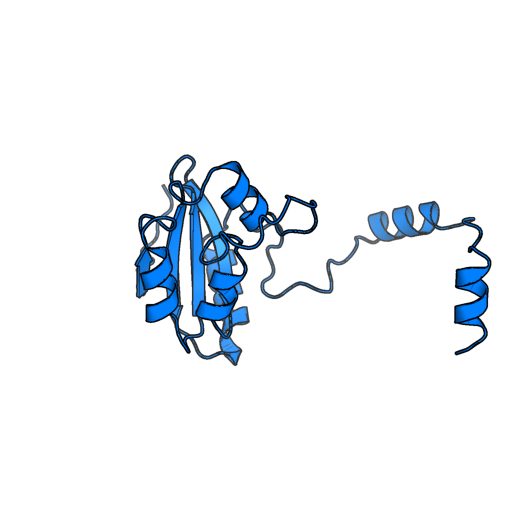88.75 86 TYR A C 1
ATOM 672 O O . TYR A 1 86 ? -3.594 7.300 7.729 1.00 88.75 86 TYR A O 1
ATOM 680 N N . SER A 1 87 ? -3.246 8.872 9.295 1.00 90.81 87 SER A N 1
ATOM 681 C CA . SER A 1 87 ? -4.656 9.147 9.593 1.00 90.81 87 SER A CA 1
ATOM 682 C C . SER A 1 87 ? -5.409 9.752 8.408 1.00 90.81 87 SER A C 1
ATOM 684 O O . SER A 1 87 ? -6.612 9.543 8.278 1.00 90.81 87 SER A O 1
ATOM 686 N N . ASN A 1 88 ? -4.691 10.429 7.508 1.00 93.62 88 ASN A N 1
ATOM 687 C CA . ASN A 1 88 ? -5.219 11.010 6.276 1.00 93.62 88 ASN A CA 1
ATOM 688 C C . ASN A 1 88 ? -5.263 10.017 5.108 1.00 93.62 88 ASN A C 1
ATOM 690 O O . ASN A 1 88 ? -5.523 10.408 3.971 1.00 93.62 88 ASN A O 1
ATOM 694 N N . PHE A 1 89 ? -5.010 8.731 5.356 1.00 94.12 89 PHE A N 1
ATOM 695 C CA . PHE A 1 89 ? -5.070 7.699 4.334 1.00 94.12 89 PHE A CA 1
ATOM 696 C C . PHE A 1 89 ? -6.002 6.560 4.726 1.00 94.12 89 PHE A C 1
ATOM 698 O O . PHE A 1 89 ? -5.942 6.021 5.835 1.00 94.12 89 PHE A O 1
ATOM 705 N N . LYS A 1 90 ? -6.781 6.119 3.737 1.00 95.06 90 LYS A N 1
ATOM 706 C CA . LYS A 1 90 ? -7.401 4.795 3.749 1.00 95.06 90 LYS A CA 1
ATOM 707 C C . LYS A 1 90 ? -6.552 3.803 2.959 1.00 95.06 90 LYS A C 1
ATOM 709 O O . LYS A 1 90 ? -5.913 4.167 1.965 1.00 95.06 90 LYS A O 1
ATOM 714 N N . LEU A 1 91 ? -6.585 2.549 3.391 1.00 96.25 91 LEU A N 1
ATOM 715 C CA . LEU A 1 91 ? -6.010 1.410 2.684 1.00 96.25 91 LEU A CA 1
ATOM 716 C C . LEU A 1 91 ? -7.136 0.465 2.278 1.00 96.25 91 LEU A C 1
ATOM 718 O O . LEU A 1 91 ? -7.946 0.052 3.102 1.00 96.25 91 LEU A O 1
ATOM 722 N N . GLU A 1 92 ? -7.175 0.100 1.008 1.00 97.12 92 GLU A N 1
ATOM 723 C CA . GLU A 1 92 ? -8.185 -0.783 0.439 1.00 97.12 92 GLU A CA 1
ATOM 724 C C . GLU A 1 92 ? -7.484 -1.977 -0.196 1.00 97.12 92 GLU A C 1
ATOM 726 O O . GLU A 1 92 ? -6.630 -1.806 -1.062 1.00 97.12 92 GLU A O 1
ATOM 731 N N . ASN A 1 93 ? -7.845 -3.196 0.192 1.00 97.25 93 ASN A N 1
ATOM 732 C CA . ASN A 1 93 ? -7.454 -4.370 -0.580 1.00 97.25 93 ASN A CA 1
ATOM 733 C C . ASN A 1 93 ? -8.444 -4.510 -1.726 1.00 97.25 93 ASN A C 1
ATOM 735 O O . ASN A 1 93 ? -9.621 -4.769 -1.493 1.00 97.25 93 ASN A O 1
ATOM 739 N N . LEU A 1 94 ? -7.979 -4.329 -2.957 1.00 97.25 94 LEU A N 1
ATOM 740 C CA . LEU A 1 94 ? -8.836 -4.391 -4.137 1.00 97.25 94 LEU A CA 1
ATOM 741 C C . LEU A 1 94 ? -9.179 -5.840 -4.486 1.00 97.25 94 LEU A C 1
ATOM 743 O O . LEU A 1 94 ? -10.314 -6.138 -4.841 1.00 97.25 94 LEU A O 1
ATOM 747 N N . GLU A 1 95 ? -8.202 -6.737 -4.349 1.00 96.44 95 GLU A N 1
ATOM 748 C CA . GLU A 1 95 ? -8.332 -8.148 -4.702 1.00 96.44 95 GLU A CA 1
ATOM 749 C C . GLU A 1 95 ? -7.285 -8.985 -3.961 1.00 96.44 95 GLU A C 1
ATOM 751 O O . GLU A 1 95 ? -6.114 -8.602 -3.901 1.00 96.44 95 GLU A O 1
ATOM 756 N N . TYR A 1 96 ? -7.682 -10.155 -3.451 1.00 97.56 96 TYR A N 1
ATOM 757 C CA . TYR A 1 96 ? -6.735 -11.219 -3.115 1.00 97.56 96 TYR A CA 1
ATOM 758 C C . TYR A 1 96 ? -6.564 -12.131 -4.326 1.00 97.56 96 TYR A C 1
ATOM 760 O O . TYR A 1 96 ? -7.550 -12.582 -4.904 1.00 97.56 96 TYR A O 1
ATOM 768 N N . CYS A 1 97 ? -5.322 -12.411 -4.700 1.00 95.62 97 CYS A N 1
ATOM 769 C CA . CYS A 1 97 ? -5.004 -13.220 -5.871 1.00 95.62 97 CYS A CA 1
ATOM 770 C C . CYS A 1 97 ? -3.838 -14.158 -5.571 1.00 95.62 97 CYS A C 1
ATOM 772 O O . CYS A 1 97 ? -3.109 -13.950 -4.600 1.00 95.62 97 CYS A O 1
ATOM 774 N N . ASP A 1 98 ? -3.618 -15.150 -6.430 1.00 96.25 98 ASP A N 1
ATOM 775 C CA . ASP A 1 98 ? -2.438 -16.007 -6.335 1.00 96.25 98 ASP A CA 1
ATOM 776 C C . ASP A 1 98 ? -1.143 -15.173 -6.476 1.00 96.25 98 ASP A C 1
ATOM 778 O O . ASP A 1 98 ? -1.131 -14.167 -7.202 1.00 96.25 98 ASP A O 1
ATOM 782 N N . PRO A 1 99 ? -0.043 -15.545 -5.790 1.00 94.12 99 PRO A N 1
ATOM 783 C CA . PRO A 1 99 ? 1.211 -14.791 -5.819 1.00 94.12 99 PRO A CA 1
ATOM 784 C C . PRO A 1 99 ? 1.778 -14.529 -7.222 1.00 94.12 99 PRO A C 1
ATOM 786 O O . PRO A 1 99 ? 2.309 -13.450 -7.482 1.00 94.12 99 PRO A O 1
ATOM 789 N N . ASP A 1 100 ? 1.656 -15.493 -8.131 1.00 93.75 100 ASP A N 1
ATOM 790 C CA . ASP A 1 100 ? 2.119 -15.414 -9.521 1.00 93.75 100 ASP A CA 1
ATOM 791 C C . ASP A 1 100 ? 1.295 -14.433 -10.373 1.00 93.75 100 ASP A C 1
ATOM 793 O O . ASP A 1 100 ? 1.801 -13.876 -11.347 1.00 93.75 100 ASP A O 1
ATOM 797 N N . LYS A 1 101 ? 0.050 -14.150 -9.973 1.00 93.88 101 LYS A N 1
ATOM 798 C CA . LYS A 1 101 ? -0.853 -13.212 -10.659 1.00 93.88 101 LYS A CA 1
ATOM 799 C C . LYS A 1 101 ? -0.729 -11.773 -10.166 1.00 93.88 101 LYS A C 1
ATOM 801 O O . LYS A 1 101 ? -1.232 -10.872 -10.835 1.00 93.88 101 LYS A O 1
ATOM 806 N N . ALA A 1 102 ? -0.057 -11.532 -9.039 1.00 93.62 102 ALA A N 1
ATOM 807 C CA . ALA A 1 102 ? -0.032 -10.232 -8.362 1.00 93.62 102 ALA A CA 1
ATOM 808 C C . ALA A 1 102 ? 0.344 -9.059 -9.290 1.00 93.62 102 ALA A C 1
ATOM 810 O O . ALA A 1 102 ? -0.367 -8.057 -9.332 1.00 93.62 102 ALA A O 1
ATOM 811 N N . ILE A 1 103 ? 1.398 -9.214 -10.101 1.00 93.50 103 ILE A N 1
ATOM 812 C CA 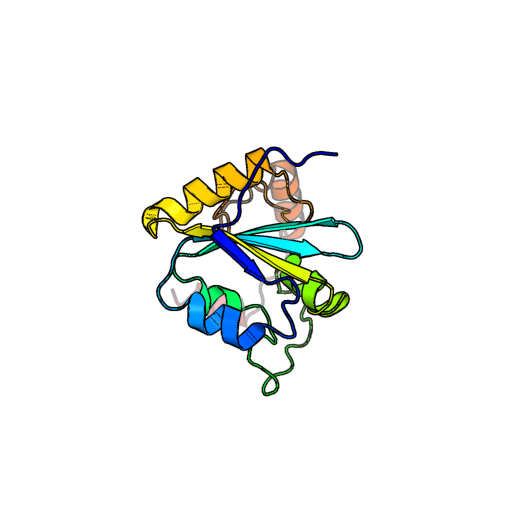. ILE A 1 103 ? 1.856 -8.171 -11.036 1.00 93.50 103 ILE A CA 1
ATOM 813 C C . ILE A 1 103 ? 0.857 -7.939 -12.177 1.00 93.50 103 ILE A C 1
ATOM 815 O O . ILE A 1 103 ? 0.581 -6.797 -12.536 1.00 93.50 103 ILE A O 1
ATOM 819 N N . ALA A 1 104 ? 0.281 -9.006 -12.736 1.00 94.06 104 ALA A N 1
ATOM 820 C CA . ALA A 1 104 ? -0.712 -8.882 -13.801 1.00 94.06 104 ALA A CA 1
ATOM 821 C C . ALA A 1 104 ? -1.988 -8.183 -13.301 1.00 94.06 104 ALA A C 1
ATOM 823 O O . ALA A 1 104 ? -2.561 -7.348 -14.002 1.00 94.06 104 ALA A O 1
ATOM 824 N N . ARG A 1 105 ? -2.416 -8.485 -12.068 1.00 96.00 105 ARG A N 1
ATOM 825 C CA . ARG A 1 105 ? -3.559 -7.815 -11.435 1.00 96.00 105 ARG A CA 1
ATOM 826 C C . ARG A 1 105 ? -3.240 -6.364 -11.080 1.00 96.00 105 ARG A C 1
ATOM 828 O O . ARG A 1 105 ? -4.088 -5.505 -11.288 1.00 96.00 105 ARG A O 1
ATOM 835 N N . GLU A 1 106 ? -2.025 -6.059 -10.626 1.00 95.44 106 GLU A N 1
ATOM 836 C CA . GLU A 1 106 ? -1.579 -4.672 -10.433 1.00 95.44 106 GLU A CA 1
ATOM 837 C C . GLU A 1 106 ? -1.725 -3.862 -11.724 1.00 95.44 106 GLU A C 1
ATOM 839 O O . GLU A 1 106 ? -2.330 -2.795 -11.689 1.00 95.44 106 GLU A O 1
ATOM 844 N N . GLN A 1 107 ? -1.255 -4.389 -12.862 1.00 95.44 107 GLN A N 1
ATOM 845 C CA . GLN A 1 107 ? -1.371 -3.707 -14.155 1.00 95.44 107 GLN A CA 1
ATOM 846 C C . GLN A 1 107 ? -2.830 -3.415 -14.516 1.00 95.44 107 GLN A C 1
ATOM 848 O O . GLN A 1 107 ? -3.159 -2.284 -14.864 1.00 95.44 107 GLN A O 1
ATOM 853 N N . TYR A 1 108 ? -3.714 -4.405 -14.353 1.00 95.62 108 TYR A N 1
ATOM 854 C CA . TYR A 1 108 ? -5.151 -4.234 -14.575 1.00 95.62 108 TYR A CA 1
ATOM 855 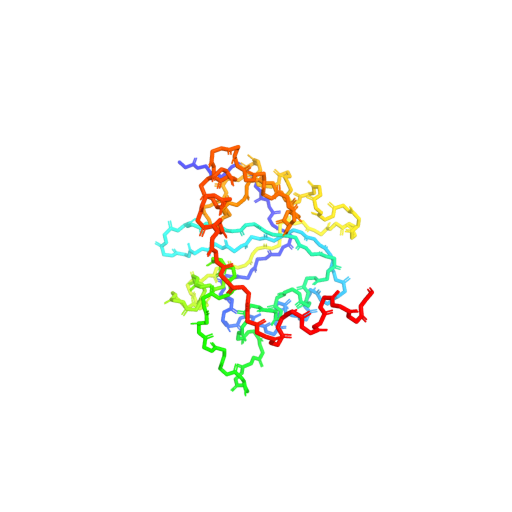C C . TYR A 1 108 ? -5.715 -3.046 -13.780 1.00 95.62 108 TYR A C 1
ATOM 857 O O . TYR A 1 108 ? -6.416 -2.201 -14.339 1.00 95.62 108 TYR A O 1
ATOM 865 N N . TYR A 1 109 ? -5.384 -2.944 -12.489 1.00 95.50 109 TYR A N 1
ATOM 866 C CA . TYR A 1 109 ? -5.863 -1.842 -11.655 1.00 95.50 109 TYR A CA 1
ATOM 867 C C . TYR A 1 109 ? -5.176 -0.508 -11.964 1.00 95.50 109 TYR A C 1
ATOM 869 O O . TYR A 1 109 ? -5.840 0.521 -11.873 1.00 95.50 109 TYR A O 1
ATOM 877 N N . LEU A 1 110 ? -3.903 -0.489 -12.373 1.00 94.00 110 LEU A N 1
ATOM 878 C CA . LEU A 1 110 ? -3.235 0.735 -12.837 1.00 94.00 110 LEU A CA 1
ATOM 879 C C . LEU A 1 110 ? -3.923 1.317 -14.074 1.00 94.00 110 LEU A C 1
ATOM 881 O O . LEU A 1 110 ? -4.231 2.509 -14.097 1.00 94.00 110 LEU A O 1
ATOM 885 N N . ASP A 1 111 ? -4.210 0.477 -15.068 1.00 93.56 111 ASP A N 1
ATOM 886 C CA . ASP A 1 111 ? -4.846 0.899 -16.320 1.00 93.56 111 ASP A CA 1
ATOM 887 C C . ASP A 1 111 ? -6.285 1.377 -16.093 1.00 93.56 111 ASP A C 1
ATOM 889 O O . ASP A 1 111 ? -6.746 2.341 -16.718 1.00 93.56 111 ASP A O 1
ATOM 893 N N . PHE A 1 112 ? -6.983 0.717 -15.164 1.00 92.19 112 PHE A N 1
ATOM 894 C CA . PHE A 1 112 ? -8.367 1.007 -14.818 1.00 92.19 112 PHE A CA 1
ATOM 895 C C . PHE A 1 112 ? -8.520 2.267 -13.952 1.00 92.19 112 PHE A C 1
ATOM 897 O O . PHE A 1 112 ? -9.329 3.139 -14.277 1.00 92.19 112 PHE A O 1
ATOM 904 N N . LEU A 1 113 ? -7.752 2.377 -12.862 1.00 92.38 113 LEU A N 1
ATOM 905 C CA . LEU A 1 113 ? -7.873 3.455 -11.872 1.00 92.38 113 LEU A CA 1
ATOM 906 C C . LEU A 1 113 ? -7.077 4.707 -12.238 1.00 92.38 113 LEU A C 1
ATOM 908 O O . LEU A 1 113 ? -7.506 5.808 -11.905 1.00 92.38 113 LEU A O 1
ATOM 912 N N . LYS A 1 114 ? -5.946 4.549 -12.935 1.00 93.31 114 LYS A N 1
ATOM 913 C CA . LYS A 1 114 ? -4.997 5.628 -13.261 1.00 93.31 114 LYS A CA 1
ATOM 914 C C . LYS A 1 114 ? -4.568 6.445 -12.025 1.00 93.31 114 LYS A C 1
ATOM 916 O O . LYS A 1 114 ? -4.787 7.654 -12.001 1.00 93.31 114 LYS A O 1
ATOM 921 N N . PRO A 1 115 ? -3.979 5.789 -11.007 1.00 92.56 115 PRO A N 1
ATOM 922 C CA . PRO A 1 115 ? -3.636 6.420 -9.732 1.00 92.56 115 PRO A CA 1
ATOM 923 C C . PRO A 1 115 ? -2.534 7.481 -9.854 1.00 92.56 115 PRO A C 1
ATOM 925 O O . PRO A 1 115 ? -1.558 7.302 -10.582 1.00 92.56 115 PRO A O 1
ATOM 928 N N . ASP A 1 116 ? -2.662 8.559 -9.081 1.00 94.81 116 ASP A N 1
ATOM 929 C CA . ASP A 1 116 ? -1.829 9.768 -9.159 1.00 94.81 116 ASP A CA 1
ATOM 930 C C . ASP A 1 116 ? -0.401 9.563 -8.638 1.00 94.81 116 ASP A C 1
ATOM 932 O O . ASP A 1 116 ? 0.559 10.132 -9.156 1.00 94.81 116 ASP A O 1
ATOM 936 N N . TYR A 1 117 ? -0.241 8.751 -7.592 1.00 91.25 117 TYR A N 1
ATOM 937 C CA . TYR A 1 117 ? 1.055 8.517 -6.953 1.00 91.25 117 TYR A CA 1
ATOM 938 C C . TYR A 1 117 ? 1.898 7.451 -7.673 1.00 91.25 117 TYR A C 1
ATOM 940 O O . TYR A 1 117 ? 3.085 7.291 -7.362 1.00 91.25 117 TYR A O 1
ATOM 948 N N . ASN A 1 118 ? 1.327 6.705 -8.625 1.00 92.31 118 ASN A N 1
ATOM 949 C CA . ASN A 1 118 ? 2.076 5.753 -9.443 1.00 92.31 118 ASN A CA 1
ATOM 950 C C . ASN A 1 118 ? 2.776 6.479 -10.594 1.00 92.31 118 ASN A C 1
ATOM 952 O O . ASN A 1 118 ? 2.199 6.704 -11.651 1.00 92.31 118 ASN A O 1
ATOM 956 N N . VAL A 1 119 ? 4.060 6.787 -10.407 1.00 86.75 119 VAL A N 1
ATOM 957 C CA . VAL A 1 119 ? 4.886 7.392 -11.470 1.00 86.75 119 VAL A CA 1
ATOM 958 C C . VAL A 1 119 ? 5.134 6.440 -12.633 1.00 86.75 119 VAL A C 1
ATOM 960 O O . VAL A 1 119 ? 5.231 6.868 -13.778 1.00 86.75 119 VAL A O 1
ATOM 963 N N . LEU A 1 120 ? 5.257 5.144 -12.346 1.00 84.12 120 LEU A N 1
ATOM 964 C CA . LEU A 1 120 ? 5.358 4.125 -13.380 1.00 84.12 120 LEU A CA 1
ATOM 965 C C . LEU A 1 120 ? 3.966 3.573 -13.664 1.00 84.12 120 LEU A C 1
ATOM 967 O O . LEU A 1 120 ? 3.294 3.081 -12.759 1.00 84.12 120 LEU A O 1
ATOM 971 N N . HIS A 1 121 ? 3.569 3.620 -14.933 1.00 85.62 121 HIS A N 1
ATOM 972 C CA . HIS A 1 121 ? 2.307 3.048 -15.405 1.00 85.62 121 HIS A CA 1
ATOM 973 C C . HIS A 1 121 ? 2.396 1.539 -15.677 1.00 85.62 121 HIS A C 1
ATOM 975 O O . HIS A 1 121 ? 1.383 0.903 -15.945 1.00 85.62 121 HIS A O 1
ATOM 981 N N . THR A 1 122 ? 3.601 0.964 -15.598 1.00 87.12 122 THR A N 1
ATOM 982 C CA . THR A 1 122 ? 3.840 -0.472 -15.764 1.00 87.12 122 THR A CA 1
ATOM 983 C C . THR A 1 122 ? 4.113 -1.122 -14.411 1.00 87.12 122 THR A C 1
ATOM 985 O O . THR A 1 122 ? 5.080 -0.766 -13.728 1.00 87.12 122 THR A O 1
ATOM 988 N N . ALA A 1 123 ? 3.277 -2.088 -14.039 1.00 87.00 123 ALA A N 1
ATOM 989 C CA . ALA A 1 123 ? 3.368 -2.840 -12.794 1.00 87.00 123 ALA A CA 1
ATOM 990 C C . ALA A 1 123 ? 4.670 -3.642 -12.678 1.00 87.00 1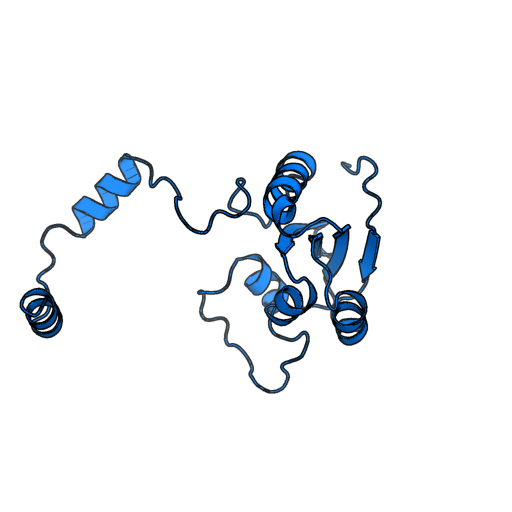23 ALA A C 1
ATOM 992 O O . ALA A 1 123 ? 5.260 -4.070 -13.671 1.00 87.00 123 ALA A O 1
ATOM 993 N N . GLY A 1 124 ? 5.130 -3.868 -11.444 1.00 77.00 124 GLY A N 1
ATOM 994 C CA . GLY A 1 124 ? 6.308 -4.703 -11.159 1.00 77.00 124 GLY A CA 1
ATOM 995 C C . GLY A 1 124 ? 7.653 -4.147 -11.644 1.00 77.00 124 GLY A C 1
ATOM 996 O O . GLY A 1 124 ? 8.704 -4.697 -11.308 1.00 77.00 124 GLY A O 1
ATOM 997 N N . SER A 1 125 ? 7.657 -3.035 -12.378 1.00 65.94 125 SER A N 1
ATOM 998 C CA . SER A 1 125 ? 8.878 -2.409 -12.867 1.00 65.94 125 SER A CA 1
ATOM 999 C C . SER A 1 125 ? 9.681 -1.807 -11.709 1.00 65.94 125 SER A C 1
ATOM 1001 O O . SER A 1 125 ? 9.385 -0.725 -11.206 1.00 65.94 125 SER A O 1
ATOM 1003 N N . ARG A 1 126 ? 10.742 -2.507 -11.294 1.00 55.69 126 ARG A N 1
ATOM 1004 C CA . ARG A 1 126 ? 11.894 -1.920 -10.575 1.00 55.69 126 ARG A CA 1
ATOM 1005 C C . ARG A 1 126 ? 13.143 -1.822 -11.460 1.00 55.69 126 ARG A C 1
ATOM 1007 O O . ARG A 1 126 ? 14.124 -1.206 -11.060 1.00 55.69 126 ARG A O 1
ATOM 1014 N N . LEU A 1 127 ? 13.107 -2.432 -12.645 1.00 39.12 127 LEU A N 1
ATOM 1015 C CA . LEU A 1 127 ? 14.229 -2.623 -13.558 1.00 39.12 127 LEU A CA 1
ATOM 1016 C C . LEU A 1 127 ? 13.709 -2.428 -14.987 1.00 39.12 127 LEU A C 1
ATOM 1018 O O . LEU A 1 127 ? 12.760 -3.102 -15.376 1.00 39.12 127 LEU A O 1
ATOM 1022 N N . GLY A 1 128 ? 14.312 -1.517 -15.754 1.00 40.72 128 GLY A N 1
ATOM 1023 C CA . GLY A 1 128 ? 13.913 -1.275 -17.144 1.00 40.72 128 GLY A CA 1
ATOM 1024 C C . GLY A 1 128 ? 13.035 -0.047 -17.379 1.00 40.72 128 GLY A C 1
ATOM 1025 O O . GLY A 1 128 ? 12.311 -0.018 -18.371 1.00 40.72 128 GLY A O 1
ATOM 1026 N N . SER A 1 129 ? 13.144 1.009 -16.562 1.00 42.75 129 SER A N 1
ATOM 1027 C CA . SER A 1 129 ? 12.906 2.348 -17.108 1.00 42.75 129 SER A CA 1
ATOM 1028 C C . SER A 1 129 ? 13.794 2.473 -18.344 1.00 42.75 129 SER A C 1
ATOM 1030 O O . SER A 1 129 ? 15.021 2.542 -18.239 1.00 42.75 129 SER A O 1
ATOM 1032 N N . VAL A 1 130 ? 13.188 2.392 -19.531 1.00 48.69 130 VAL A N 1
ATOM 1033 C CA . VAL A 1 130 ? 13.887 2.664 -20.779 1.00 48.69 130 VAL A CA 1
ATOM 1034 C C . VAL A 1 130 ? 14.304 4.113 -20.658 1.00 48.69 130 VAL A C 1
ATOM 1036 O O . VAL A 1 130 ? 13.505 5.027 -20.830 1.00 48.69 130 VAL A O 1
ATOM 1039 N N . VAL A 1 131 ? 15.559 4.322 -20.276 1.00 51.16 131 VAL A N 1
ATOM 1040 C CA . VAL A 1 131 ? 16.202 5.612 -20.416 1.00 51.16 131 VAL A CA 1
ATOM 1041 C C . VAL A 1 131 ? 16.056 5.935 -21.899 1.00 51.16 131 VAL A C 1
ATOM 1043 O O . VAL A 1 131 ? 16.670 5.250 -22.727 1.00 51.16 131 VAL A O 1
ATOM 1046 N N . LEU A 1 132 ? 15.187 6.902 -22.226 1.00 55.03 132 LEU A N 1
ATOM 1047 C CA . LEU A 1 132 ? 15.003 7.406 -23.586 1.00 55.03 132 LEU A CA 1
ATOM 1048 C C . LEU A 1 132 ? 16.391 7.612 -24.192 1.00 55.03 132 LEU A C 1
ATOM 1050 O O . LEU A 1 132 ? 17.316 8.019 -23.483 1.00 55.03 132 LEU A O 1
ATOM 1054 N N . ALA A 1 133 ? 16.570 7.303 -25.477 1.00 59.38 133 ALA A N 1
ATOM 1055 C CA . ALA A 1 133 ? 17.886 7.384 -26.117 1.00 59.38 133 ALA A CA 1
ATOM 1056 C C . ALA A 1 133 ? 18.574 8.738 -25.846 1.00 59.38 133 ALA A C 1
ATOM 1058 O O . ALA A 1 133 ? 19.781 8.792 -25.614 1.00 59.38 133 ALA A O 1
ATOM 1059 N N . GLU A 1 134 ? 17.782 9.807 -25.770 1.00 57.03 134 GLU A N 1
ATOM 1060 C CA . GLU A 1 134 ? 18.210 11.146 -25.377 1.00 57.03 134 GLU A CA 1
ATOM 1061 C C . GLU A 1 134 ? 18.731 11.227 -23.934 1.00 57.03 134 GLU A C 1
ATOM 1063 O O . GLU A 1 134 ? 19.865 11.650 -23.717 1.00 57.03 134 GLU A O 1
ATOM 1068 N N . THR A 1 135 ? 17.970 10.752 -22.947 1.00 63.88 135 THR A N 1
ATOM 1069 C CA . THR A 1 135 ? 18.411 10.697 -21.545 1.00 63.88 135 THR A CA 1
ATOM 1070 C C . THR A 1 135 ? 19.654 9.812 -21.387 1.00 63.88 135 THR A C 1
ATOM 1072 O O . THR A 1 135 ? 20.552 10.127 -20.610 1.00 63.88 135 THR A O 1
ATOM 1075 N N . ARG A 1 136 ? 19.776 8.736 -22.179 1.00 73.19 136 ARG A N 1
ATOM 1076 C CA . ARG A 1 136 ? 20.948 7.844 -22.166 1.00 73.19 136 ARG A CA 1
ATOM 1077 C C . ARG A 1 136 ? 22.168 8.580 -22.697 1.00 73.19 136 ARG A C 1
ATOM 1079 O O . ARG A 1 136 ? 23.250 8.460 -22.128 1.00 73.19 136 ARG A O 1
ATOM 1086 N N . LYS A 1 137 ? 21.983 9.367 -23.757 1.00 71.44 137 LYS A N 1
ATOM 1087 C CA . LYS A 1 137 ? 23.026 10.205 -24.344 1.00 71.44 137 LYS A CA 1
ATOM 1088 C C . LYS A 1 137 ? 23.472 11.294 -23.368 1.00 71.44 137 LYS A C 1
ATOM 1090 O O . LYS A 1 137 ? 24.669 11.445 -23.172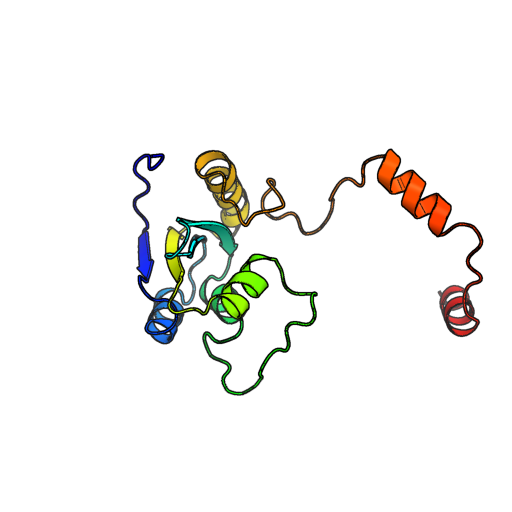 1.00 71.44 137 LYS A O 1
ATOM 1095 N N . GLN A 1 138 ? 22.545 11.968 -22.687 1.00 74.94 138 GLN A N 1
ATOM 1096 C CA . GLN A 1 138 ? 22.862 12.979 -21.669 1.00 74.94 138 GLN A CA 1
ATOM 1097 C C . GLN A 1 138 ? 23.648 12.390 -20.490 1.00 74.94 138 GLN A C 1
ATOM 1099 O O . GLN A 1 138 ? 24.680 12.939 -20.104 1.00 74.94 138 GLN A O 1
ATOM 1104 N N . ILE A 1 139 ? 23.221 11.236 -19.965 1.00 75.88 139 ILE A N 1
ATOM 1105 C CA . ILE A 1 139 ? 23.944 10.524 -18.899 1.00 75.88 139 ILE A CA 1
ATOM 1106 C C . ILE A 1 139 ? 25.335 10.095 -19.387 1.00 75.88 139 ILE A C 1
ATOM 1108 O O . ILE A 1 139 ? 26.324 10.300 -18.687 1.00 75.88 139 ILE A O 1
ATOM 1112 N N . SER A 1 140 ? 25.436 9.547 -20.603 1.00 75.94 140 SER A N 1
ATOM 1113 C CA . SER A 1 140 ? 26.715 9.152 -21.204 1.00 75.94 140 SER A CA 1
ATOM 1114 C C . SER A 1 140 ? 27.663 10.343 -21.356 1.00 75.94 140 SER A C 1
ATOM 1116 O O . SER A 1 140 ? 28.832 10.248 -20.983 1.00 75.94 140 SER A O 1
ATOM 1118 N N . SER A 1 141 ? 27.176 11.478 -21.860 1.00 76.19 141 SER A N 1
ATOM 1119 C CA . SER A 1 141 ? 27.961 12.708 -21.996 1.00 76.19 141 SER A CA 1
ATOM 1120 C C . SER A 1 141 ? 28.423 13.238 -20.639 1.00 76.19 141 SER A C 1
ATOM 1122 O O . SER A 1 141 ? 29.588 13.595 -20.504 1.00 76.19 141 SER A O 1
ATOM 1124 N N . ALA A 1 142 ? 27.565 13.208 -19.615 1.00 75.25 142 ALA A N 1
ATOM 1125 C CA . ALA A 1 142 ? 27.911 13.649 -18.261 1.00 75.25 142 ALA A CA 1
ATOM 1126 C C . ALA A 1 142 ? 28.949 12.749 -17.562 1.00 75.25 142 ALA A C 1
ATOM 1128 O O . ALA A 1 142 ? 29.663 13.195 -16.665 1.00 75.25 142 ALA A O 1
ATOM 1129 N N . MET A 1 143 ? 29.035 11.476 -17.954 1.00 74.75 143 MET A N 1
ATOM 1130 C CA . MET A 1 143 ? 29.997 10.515 -17.404 1.00 74.75 143 MET A CA 1
ATOM 1131 C C . MET A 1 143 ? 31.313 10.459 -18.189 1.00 74.75 143 MET A C 1
ATOM 1133 O O . MET A 1 143 ? 32.315 9.958 -17.674 1.00 74.75 143 MET A O 1
ATOM 1137 N N . THR A 1 144 ? 31.341 10.989 -19.413 1.00 70.56 144 THR A N 1
ATOM 1138 C CA . THR A 1 144 ? 32.541 11.013 -20.255 1.00 70.56 144 THR A CA 1
ATOM 1139 C C . THR A 1 144 ? 33.566 11.989 -19.667 1.00 70.56 144 THR A C 1
ATOM 1141 O O . THR A 1 144 ? 33.273 13.162 -19.468 1.00 70.56 144 THR A O 1
ATOM 1144 N N . GLY A 1 145 ? 34.776 11.505 -19.364 1.00 66.12 145 GLY A N 1
ATOM 1145 C CA . GLY A 1 145 ? 35.869 12.322 -18.810 1.00 66.12 145 GLY A CA 1
ATOM 1146 C C . GLY A 1 145 ? 35.996 12.315 -17.281 1.00 66.12 145 GLY A C 1
ATOM 1147 O O . GLY A 1 145 ? 36.941 12.897 -16.745 1.00 66.12 145 GLY A O 1
ATOM 1148 N N . ARG A 1 146 ? 35.113 11.618 -16.551 1.00 72.31 146 ARG A N 1
ATOM 1149 C CA . ARG A 1 146 ? 35.296 11.404 -15.105 1.00 72.31 146 ARG A CA 1
ATOM 1150 C C . ARG A 1 146 ? 36.507 10.499 -14.848 1.00 72.31 146 ARG A C 1
ATOM 1152 O O . ARG A 1 146 ? 36.522 9.340 -15.256 1.00 72.31 146 ARG A O 1
ATOM 1159 N N . LYS A 1 147 ? 37.514 11.005 -14.126 1.00 74.50 147 LYS A N 1
ATOM 1160 C CA . LYS A 1 147 ? 38.623 10.176 -13.626 1.00 74.50 147 LYS A CA 1
ATOM 1161 C C . LYS A 1 147 ? 38.105 9.251 -12.523 1.00 74.50 147 LYS A C 1
ATOM 1163 O O . LYS A 1 147 ? 37.604 9.725 -11.506 1.00 74.50 147 LYS A O 1
ATOM 1168 N N . LEU A 1 148 ? 38.240 7.940 -12.720 1.00 72.31 148 LEU A N 1
ATOM 1169 C CA . LEU A 1 148 ? 37.986 6.964 -11.661 1.00 72.31 148 LEU A CA 1
ATOM 1170 C C . LEU A 1 148 ? 38.970 7.164 -10.504 1.00 72.31 148 LEU A C 1
ATOM 1172 O O . LEU A 1 148 ? 40.158 7.407 -10.724 1.00 72.31 148 LEU A O 1
ATOM 1176 N N . THR A 1 149 ? 38.472 7.024 -9.277 1.00 78.75 149 THR A N 1
ATOM 1177 C CA . THR A 1 149 ? 39.303 7.031 -8.070 1.00 78.75 149 THR A CA 1
ATOM 1178 C C . THR A 1 149 ? 40.185 5.784 -8.017 1.00 78.75 149 THR A C 1
ATOM 1180 O O . THR A 1 149 ? 39.793 4.719 -8.498 1.00 78.75 149 THR A O 1
ATOM 1183 N N . GLU A 1 150 ? 41.356 5.893 -7.386 1.00 74.88 150 GLU A N 1
ATOM 1184 C CA . GLU A 1 150 ? 42.314 4.783 -7.238 1.00 74.88 150 GLU A CA 1
ATOM 1185 C C . GLU A 1 150 ? 41.678 3.540 -6.587 1.00 74.88 150 GLU A C 1
ATOM 1187 O O . GLU A 1 150 ? 41.879 2.420 -7.049 1.00 74.88 150 GLU A O 1
ATOM 1192 N N . ALA A 1 151 ? 40.798 3.736 -5.599 1.00 73.38 151 ALA A N 1
ATOM 1193 C CA . ALA A 1 151 ? 40.051 2.652 -4.957 1.00 73.38 151 ALA A CA 1
ATOM 1194 C C . ALA A 1 151 ? 39.100 1.908 -5.914 1.00 73.38 151 ALA A C 1
ATOM 1196 O O . ALA A 1 151 ? 38.867 0.710 -5.755 1.00 73.38 151 ALA A O 1
ATOM 1197 N N . THR A 1 152 ? 38.543 2.604 -6.910 1.00 71.12 152 THR A N 1
ATOM 1198 C CA . THR A 1 152 ? 37.657 1.984 -7.906 1.00 71.12 152 THR A CA 1
ATOM 1199 C C . THR A 1 152 ? 38.467 1.272 -8.986 1.00 71.12 152 THR A C 1
ATOM 1201 O O . THR A 1 152 ? 38.089 0.181 -9.400 1.00 71.12 152 THR A O 1
ATOM 1204 N N . LYS A 1 153 ? 39.624 1.827 -9.377 1.00 73.75 153 LYS A N 1
ATOM 1205 C CA . LYS A 1 153 ? 40.566 1.162 -10.293 1.00 73.75 153 LYS A CA 1
ATOM 1206 C C . LYS A 1 153 ? 41.070 -0.163 -9.718 1.00 73.75 153 LYS A C 1
ATOM 1208 O O . LYS A 1 153 ? 41.044 -1.168 -10.418 1.00 73.75 153 LYS A O 1
ATOM 1213 N N . ALA A 1 154 ? 41.446 -0.189 -8.438 1.00 72.62 154 ALA A N 1
ATOM 1214 C CA . ALA A 1 154 ? 41.951 -1.393 -7.778 1.00 72.62 154 ALA A CA 1
ATOM 1215 C C . ALA A 1 154 ? 40.942 -2.559 -7.785 1.00 72.62 154 ALA A C 1
ATOM 1217 O O . ALA A 1 154 ? 41.334 -3.703 -7.985 1.00 72.62 154 ALA A O 1
ATOM 1218 N N . LYS A 1 155 ? 39.640 -2.271 -7.638 1.00 73.12 155 LYS A N 1
ATOM 1219 C CA . LYS A 1 155 ? 38.573 -3.289 -7.671 1.00 73.12 155 LYS A CA 1
ATOM 1220 C C . LYS A 1 155 ? 38.286 -3.841 -9.069 1.00 73.12 155 LYS A C 1
ATOM 1222 O O . LYS A 1 155 ? 37.799 -4.959 -9.182 1.00 73.12 155 LYS A O 1
ATOM 1227 N N . MET A 1 156 ? 38.563 -3.069 -10.121 1.00 64.25 156 MET A N 1
ATOM 1228 C CA . MET A 1 156 ? 38.357 -3.508 -11.508 1.00 64.25 156 MET A CA 1
ATOM 1229 C C . MET A 1 156 ? 39.492 -4.398 -12.023 1.00 64.25 156 MET A C 1
ATOM 1231 O O . MET A 1 156 ? 39.265 -5.191 -12.924 1.00 64.25 156 MET A O 1
ATOM 1235 N N . VAL A 1 157 ? 40.699 -4.271 -11.463 1.00 67.75 157 VAL A N 1
ATOM 1236 C CA . VAL A 1 157 ? 41.866 -5.093 -11.839 1.00 67.75 157 VAL A CA 1
ATOM 1237 C C . VAL A 1 157 ? 41.867 -6.448 -11.114 1.00 67.75 157 VAL A C 1
ATOM 1239 O O . VAL A 1 157 ? 42.550 -7.373 -11.536 1.00 67.75 157 VAL A O 1
ATOM 1242 N N . SER A 1 158 ? 41.093 -6.585 -10.034 1.00 53.91 158 SER A N 1
ATOM 1243 C CA . SER A 1 158 ? 41.016 -7.804 -9.221 1.00 53.91 158 SER A CA 1
ATOM 1244 C C . SER A 1 158 ? 39.828 -8.720 -9.560 1.00 53.91 158 SER A C 1
ATOM 1246 O O . SER A 1 158 ? 39.430 -9.502 -8.697 1.00 53.91 158 SER A O 1
ATOM 1248 N N . SER A 1 159 ? 39.206 -8.582 -10.738 1.00 46.34 159 SER A N 1
ATOM 1249 C CA . SER A 1 159 ? 38.075 -9.410 -11.204 1.00 46.34 159 SER A CA 1
ATOM 1250 C C . SER A 1 159 ? 38.392 -10.105 -12.519 1.00 46.34 159 SER A C 1
ATOM 1252 O O . SER A 1 159 ? 39.081 -9.471 -13.348 1.00 46.34 159 SER A O 1
#

Organism: NCBI:txid1392247

InterPro domains:
  IPR000305 GIY-YIG endonuclease [PF01541] (30-118)
  IPR000305 GIY-YIG endonuclease [PS50164] (28-119)
  IPR000305 GIY-YIG endonuclease [SM00465] (29-123)
  IPR006350 Intron endonuclease, group I [TIGR01453] (29-156)
  IPR035901 GIY-YIG endonuclease superfamily [G3DSA:3.40.1440.10] (29-125)
  IPR035901 GIY-YIG endonuclease superfamily [SSF82771] (29-123)